Protein 4HWN (pdb70)

Structure (mmCIF, N/CA/C/O backbone):
data_4HWN
#
_entry.id   4HWN
#
_cell.length_a   31.198
_cell.length_b   35.517
_cell.length_c   73.883
_cell.angle_alpha   90.000
_cell.angle_beta   90.000
_cell.angle_gamma   90.000
#
_symmetry.space_group_name_H-M   'P 21 21 21'
#
loop_
_entity.id
_entity.type
_entity.pdbx_description
1 polymer 'Fc receptor-like A'
2 water water
#
loop_
_atom_site.group_PDB
_atom_site.id
_atom_site.type_symbol
_atom_site.label_atom_id
_atom_site.label_alt_id
_atom_site.label_comp_id
_atom_site.label_asym_id
_ato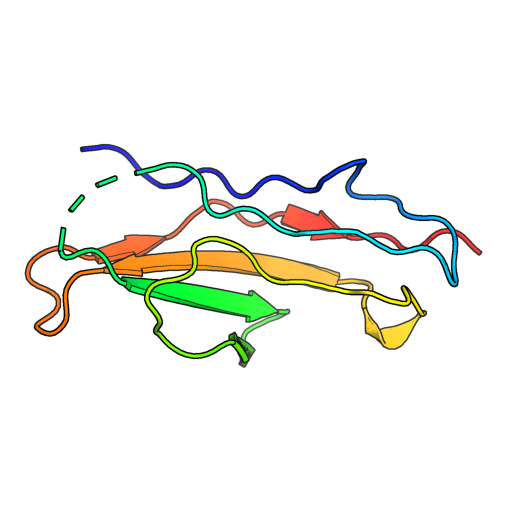m_site.label_entity_id
_atom_site.label_seq_id
_atom_site.pdbx_PDB_ins_code
_atom_site.Cartn_x
_atom_site.Cartn_y
_atom_site.Cartn_z
_atom_site.occupancy
_atom_site.B_iso_or_equiv
_atom_site.auth_seq_id
_atom_site.auth_comp_id
_atom_site.auth_asym_id
_atom_site.auth_atom_id
_atom_site.pdbx_PDB_model_num
ATOM 1 N N . PHE A 1 6 ? -9.715 2.013 -31.940 1.00 57.72 186 PHE A N 1
ATOM 2 C CA . PHE A 1 6 ? -9.658 2.169 -30.488 1.00 64.55 186 PHE A CA 1
ATOM 3 C C . PHE A 1 6 ? -8.569 1.310 -29.838 1.00 76.47 186 PHE A C 1
ATOM 4 O O . PHE A 1 6 ? -8.786 0.118 -29.584 1.00 73.21 186 PHE A O 1
ATOM 12 N N . PRO A 1 7 ? -7.411 1.926 -29.525 1.00 68.13 187 PRO A N 1
ATOM 13 C CA . PRO A 1 7 ? -6.182 1.217 -29.136 1.00 62.67 187 PRO A CA 1
ATOM 14 C C . PRO A 1 7 ? -6.136 0.762 -27.678 1.00 40.76 187 PRO A C 1
ATOM 15 O O . PRO A 1 7 ? -7.005 1.110 -26.870 1.00 34.80 187 PRO A O 1
ATOM 19 N N . ALA A 1 8 ? -5.103 -0.012 -27.357 1.00 30.86 188 ALA A N 1
ATOM 20 C CA . ALA A 1 8 ? -4.857 -0.447 -25.985 1.00 26.55 188 ALA A CA 1
ATOM 21 C C . AL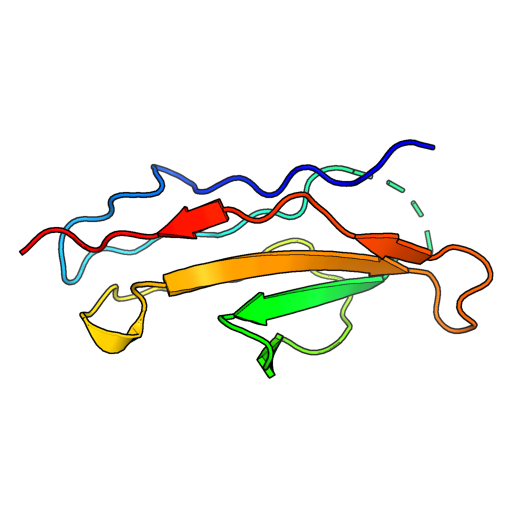A A 1 8 ? -4.502 0.731 -25.087 1.00 22.96 188 ALA A C 1
ATOM 22 O O . ALA A 1 8 ? -3.703 1.585 -25.466 1.00 19.19 188 ALA A O 1
ATOM 24 N N . PRO A 1 9 ? -5.093 0.768 -23.886 1.00 15.63 189 PRO A N 1
ATOM 25 C CA . PRO A 1 9 ? -4.767 1.774 -22.876 1.00 16.66 189 PRO A CA 1
ATOM 26 C C . PRO A 1 9 ? -3.268 1.843 -22.554 1.00 19.94 189 PRO A C 1
ATOM 27 O O . PRO A 1 9 ? -2.550 0.846 -22.663 1.00 14.73 189 PRO A O 1
ATOM 31 N N . ILE A 1 10 ? -2.800 3.034 -22.191 1.00 18.60 190 ILE A N 1
ATOM 32 C CA . ILE A 1 10 ? -1.447 3.198 -21.675 1.00 13.82 190 ILE A CA 1
ATOM 33 C C . ILE A 1 10 ? -1.576 3.497 -20.192 1.00 14.37 190 ILE A C 1
ATOM 34 O O . ILE A 1 10 ? -2.335 4.387 -19.796 1.00 15.22 190 ILE A O 1
ATOM 39 N N . LEU A 1 11 ? -0.864 2.745 -19.362 1.00 14.91 191 LEU A N 1
ATOM 40 C CA . LEU A 1 11 ? -0.875 3.034 -17.930 1.00 16.10 191 LEU A CA 1
ATOM 41 C C . LEU A 1 11 ? 0.286 3.968 -17.589 1.00 18.56 191 LEU A C 1
ATOM 42 O O . LEU A 1 11 ? 1.447 3.623 -17.807 1.00 12.28 191 LEU A O 1
ATOM 47 N N . ARG A 1 12 ? -0.020 5.151 -17.064 1.00 13.23 192 ARG A N 1
ATOM 48 C CA . ARG A 1 12 ? 1.035 6.108 -16.734 1.00 14.97 192 ARG A CA 1
ATOM 49 C C . ARG A 1 12 ? 1.100 6.395 -15.248 1.00 13.01 192 ARG A C 1
ATOM 50 O O . ARG A 1 12 ? 0.074 6.423 -14.564 1.00 13.01 192 ARG A O 1
ATOM 58 N N . ALA A 1 13 ? 2.313 6.629 -14.757 1.00 7.60 193 ALA A N 1
ATOM 59 C CA . ALA A 1 13 ? 2.520 6.963 -13.356 1.00 12.69 193 ALA A CA 1
ATOM 60 C C . ALA A 1 13 ? 2.900 8.432 -13.239 1.00 12.40 193 ALA A C 1
ATOM 61 O O . ALA A 1 13 ? 3.825 8.898 -13.909 1.00 10.15 193 ALA A O 1
ATOM 63 N N . VAL A 1 14 ? 2.182 9.155 -12.388 1.00 6.16 194 VAL A N 1
ATOM 64 C CA . VAL A 1 14 ? 2.338 10.603 -12.270 1.00 5.26 194 VAL A CA 1
ATOM 65 C C . VAL A 1 14 ? 2.521 10.983 -10.796 1.00 7.57 194 VAL A C 1
ATOM 66 O O . VAL A 1 14 ? 1.668 10.658 -9.965 1.00 11.15 194 VAL A O 1
ATOM 70 N N . PRO A 1 15 ? 3.625 11.680 -10.456 1.00 9.73 195 PRO A N 1
ATOM 71 C CA . PRO A 1 15 ? 4.627 12.222 -11.380 1.00 12.71 195 PRO A CA 1
ATOM 72 C C . PRO A 1 15 ? 5.561 11.173 -11.974 1.00 10.09 195 PRO A C 1
ATOM 73 O O . PRO A 1 15 ? 6.101 11.435 -13.047 1.00 9.60 195 PRO A O 1
ATOM 77 N N . SER A 1 16 ? 5.755 10.028 -11.323 1.00 5.06 196 SER A N 1
ATOM 78 C CA . SER A 1 16 ? 6.631 9.009 -11.906 1.00 5.82 196 SER A CA 1
ATOM 79 C C . SER A 1 16 ? 6.396 7.658 -11.293 1.00 8.93 196 SER A C 1
ATOM 80 O O . SER A 1 16 ? 5.704 7.548 -10.277 1.00 10.07 196 SER A O 1
ATOM 83 N N . ALA A 1 17 ? 6.985 6.633 -11.909 1.00 8.93 197 ALA A N 1
ATOM 84 C CA . ALA A 1 17 ? 6.867 5.256 -11.429 1.00 8.70 197 ALA A CA 1
ATOM 85 C C . ALA A 1 17 ? 7.794 5.027 -10.237 1.00 9.09 197 ALA A C 1
ATOM 86 O O . ALA A 1 17 ? 7.865 3.919 -9.714 1.00 6.10 197 ALA A O 1
ATOM 88 N N . GLU A 1 18 ? 8.506 6.074 -9.824 1.00 5.90 198 GLU A N 1
ATOM 89 C CA . GLU A 1 18 ? 9.443 5.977 -8.707 1.00 10.16 198 GLU A CA 1
ATOM 90 C C . GLU A 1 18 ? 9.169 7.067 -7.673 1.00 10.42 198 GLU A C 1
ATOM 91 O O . GLU A 1 18 ? 9.978 7.965 -7.485 1.00 11.49 198 GLU A O 1
ATOM 97 N N . PRO A 1 19 ? 8.016 6.989 -6.998 1.00 8.94 199 PRO A N 1
ATOM 98 C CA . PRO A 1 19 ? 7.712 8.008 -5.992 1.00 9.36 199 PRO A CA 1
ATOM 99 C C . PRO A 1 19 ? 8.632 7.816 -4.799 1.00 12.06 199 PRO A C 1
ATOM 100 O O . PRO A 1 19 ? 8.972 6.673 -4.505 1.00 9.02 199 PRO A O 1
ATOM 104 N N . GLN A 1 20 ? 9.046 8.891 -4.139 1.00 10.91 200 GLN A N 1
ATOM 105 C CA . GLN A 1 20 ? 9.756 8.743 -2.866 1.00 14.50 200 GLN A CA 1
ATOM 106 C C . GLN A 1 20 ? 8.778 8.182 -1.842 1.00 12.43 200 GLN A C 1
ATOM 107 O O . GLN A 1 20 ? 7.579 8.468 -1.907 1.00 13.83 200 GLN A O 1
ATOM 113 N N . ALA A 1 21 ? 9.268 7.388 -0.894 1.00 13.72 201 ALA A N 1
ATOM 114 C CA . ALA A 1 21 ? 8.372 6.820 0.124 1.00 15.35 201 ALA A CA 1
ATOM 115 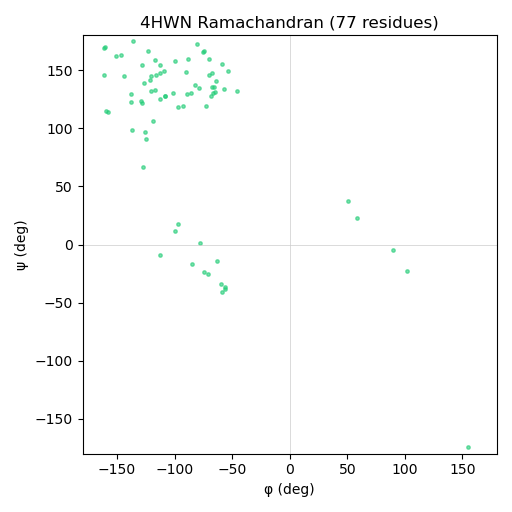C C . ALA A 1 21 ? 7.640 7.932 0.875 1.00 21.32 201 ALA A C 1
ATOM 116 O O . ALA A 1 21 ? 8.257 8.929 1.246 1.00 18.01 201 ALA A O 1
ATOM 118 N N . GLY A 1 22 ? 6.326 7.769 1.058 1.00 22.44 202 GLY A N 1
ATOM 119 C CA . GLY A 1 22 ? 5.509 8.731 1.785 1.00 15.10 202 GLY A CA 1
ATOM 120 C C . GLY A 1 22 ? 4.908 9.823 0.919 1.00 16.95 202 GLY A C 1
ATOM 121 O O . GLY A 1 22 ? 4.143 10.660 1.407 1.00 17.09 202 GLY A O 1
ATOM 122 N N . SER A 1 23 ? 5.265 9.838 -0.364 1.00 15.11 203 SER A N 1
ATOM 123 C CA . SER A 1 23 ? 4.796 10.892 -1.254 1.00 12.58 203 SER A CA 1
ATOM 124 C C . SER A 1 23 ? 3.616 10.366 -2.070 1.00 13.16 203 SER A C 1
ATOM 125 O O . SER A 1 23 ? 3.448 9.156 -2.184 1.00 11.18 203 SER A O 1
ATOM 128 N N . PRO A 1 24 ? 2.765 11.275 -2.601 1.00 15.89 204 PRO A N 1
ATOM 129 C CA . PRO A 1 24 ? 1.575 10.803 -3.315 1.00 15.72 204 PRO A CA 1
ATOM 130 C C . PRO A 1 24 ? 1.862 10.609 -4.794 1.00 21.20 204 PRO A C 1
ATOM 131 O O . PRO A 1 24 ? 2.705 11.322 -5.345 1.00 19.64 204 PRO A O 1
ATOM 135 N N . MET A 1 25 ? 1.197 9.642 -5.417 1.00 10.44 205 MET A N 1
ATOM 136 C CA . MET A 1 25 ? 1.279 9.485 -6.867 1.00 12.20 205 MET A CA 1
ATOM 137 C C . MET A 1 25 ? -0.040 8.972 -7.397 1.00 13.36 205 MET A C 1
ATOM 138 O O . MET A 1 25 ? -0.864 8.451 -6.632 1.00 12.28 205 MET A O 1
ATOM 143 N N . THR A 1 26 ? -0.248 9.111 -8.701 1.00 7.00 206 THR A N 1
ATOM 144 C CA . THR A 1 26 ? -1.453 8.564 -9.313 1.00 8.96 206 THR A CA 1
ATOM 145 C C . THR A 1 26 ? -1.118 7.722 -10.531 1.00 11.00 206 THR A C 1
ATOM 146 O O . THR A 1 26 ? -0.245 8.085 -11.325 1.00 14.00 206 THR A O 1
ATOM 150 N N A LEU A 1 27 ? -1.813 6.593 -10.661 0.61 9.69 207 LEU A N 1
ATOM 151 N N B LEU A 1 27 ? -1.811 6.598 -10.680 0.39 9.77 207 LEU A N 1
ATOM 152 C CA A LEU A 1 27 ? -1.786 5.785 -11.871 0.61 10.35 207 LEU A CA 1
ATOM 153 C CA B LEU A 1 27 ? -1.736 5.822 -11.908 0.39 10.30 207 LEU A CA 1
ATOM 154 C C A LEU A 1 27 ? -2.928 6.251 -12.770 0.61 12.97 207 LEU A C 1
ATOM 155 C C B LEU A 1 27 ? -2.921 6.199 -12.782 0.39 12.93 207 LEU A C 1
ATOM 156 O O A LEU A 1 27 ? -4.054 6.451 -12.301 0.61 12.08 207 LEU A O 1
ATOM 157 O O B LEU A 1 27 ? -4.060 6.276 -12.313 0.39 12.19 207 LEU A O 1
ATOM 166 N N . SER A 1 28 ? -2.642 6.446 -14.055 1.00 12.75 208 SER A N 1
ATOM 167 C CA . SER A 1 28 ? -3.656 6.911 -14.996 1.00 12.01 208 SER A CA 1
ATOM 168 C C . SER A 1 28 ? -3.853 5.896 -16.131 1.00 16.23 208 SER A C 1
ATOM 169 O O . SER A 1 28 ? -2.891 5.546 -16.838 1.00 12.72 208 SER A O 1
ATOM 172 N N . CYS A 1 29 ? -5.086 5.420 -16.307 1.00 10.44 209 CYS A N 1
ATOM 173 C CA . CYS A 1 29 ? -5.386 4.534 -17.426 1.00 10.29 209 CYS A CA 1
ATOM 174 C C . CYS A 1 29 ? -5.791 5.397 -18.606 1.00 16.32 209 CYS A C 1
ATOM 175 O O . CYS A 1 29 ? -6.925 5.865 -18.688 1.00 15.12 209 CYS A O 1
ATOM 178 N N A GLN A 1 30 ? -4.845 5.597 -19.517 0.60 19.85 210 GLN A N 1
ATOM 179 N N B GLN A 1 30 ? -4.841 5.586 -19.517 0.40 19.84 210 GLN A N 1
ATOM 180 C CA A GLN A 1 30 ? -4.978 6.528 -20.632 0.60 22.97 210 GLN A CA 1
ATOM 181 C CA B GLN A 1 30 ? -4.967 6.496 -20.653 0.40 22.96 210 GLN A CA 1
ATOM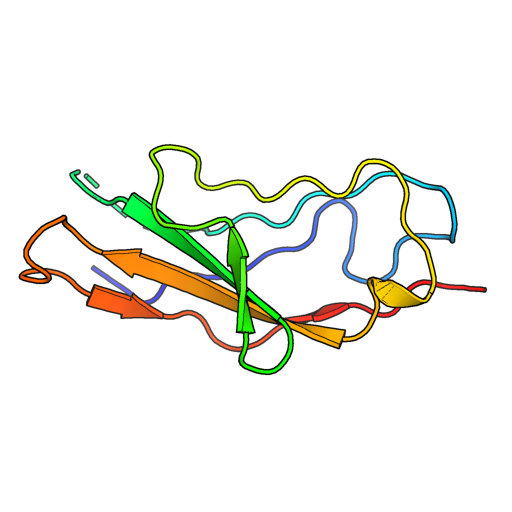 182 C C A GLN A 1 30 ? -5.510 5.797 -21.867 0.60 19.26 210 GLN A C 1
ATOM 183 C C B GLN A 1 30 ? -5.503 5.788 -21.895 0.40 19.30 210 GLN A C 1
ATOM 184 O O A GLN A 1 30 ? -4.896 4.842 -22.326 0.60 20.84 210 GLN A O 1
ATOM 185 O O B GLN A 1 30 ? -4.888 4.850 -22.393 0.40 20.88 210 GLN A O 1
ATOM 196 N N . THR A 1 31 ? -6.642 6.238 -22.406 1.00 18.79 211 THR A N 1
ATOM 197 C CA . THR A 1 31 ? -7.234 5.571 -23.570 1.00 25.16 211 THR A CA 1
ATOM 198 C C . THR A 1 31 ? -7.968 6.500 -24.538 1.00 38.05 211 THR A C 1
ATOM 199 O O . THR A 1 31 ? -8.286 7.635 -24.206 1.00 35.49 211 THR A O 1
ATOM 203 N N . ARG A 1 41 ? -19.679 3.438 -23.214 1.00 26.50 221 ARG A N 1
ATOM 204 C CA . ARG A 1 41 ? -19.020 4.038 -22.048 1.00 32.24 221 ARG A CA 1
ATOM 205 C C . ARG A 1 41 ? -18.034 3.080 -21.377 1.00 25.79 221 ARG A C 1
ATOM 206 O O . ARG A 1 41 ? -18.422 2.014 -20.898 1.00 24.53 221 ARG A O 1
ATOM 214 N N . LEU A 1 42 ? -16.763 3.477 -21.335 1.00 26.82 222 LEU A N 1
ATOM 215 C CA . LEU A 1 42 ? -15.701 2.657 -20.755 1.00 18.07 222 LEU A CA 1
ATOM 216 C C . LEU A 1 42 ? -15.637 2.785 -19.238 1.00 19.90 222 LEU A C 1
ATOM 217 O O . LEU A 1 42 ? -15.760 3.885 -18.698 1.00 19.32 222 LEU A O 1
ATOM 222 N N . LEU A 1 43 ? -15.454 1.650 -18.565 1.00 11.85 223 LEU A N 1
ATOM 223 C CA . LEU A 1 43 ? -15.144 1.602 -17.137 1.00 11.05 223 LEU A CA 1
ATOM 224 C C . LEU A 1 43 ? -13.718 1.063 -16.918 1.00 14.29 223 LEU A C 1
ATOM 225 O O . LEU A 1 43 ? -13.232 0.215 -17.679 1.00 11.80 223 LEU A O 1
ATOM 230 N N . PHE A 1 44 ? -13.063 1.551 -15.866 1.00 9.34 224 PHE A N 1
ATOM 231 C CA . PHE A 1 44 ? -11.644 1.305 -15.650 1.00 6.41 224 PHE A CA 1
ATOM 232 C C . PHE A 1 44 ? -11.395 0.525 -14.377 1.00 11.42 224 PHE A C 1
ATOM 233 O O . PHE A 1 44 ? -11.955 0.827 -13.315 1.00 11.15 224 PHE A O 1
ATOM 241 N N . SER A 1 45 ? -10.557 -0.496 -14.495 1.00 6.84 225 SER A N 1
ATOM 242 C CA . SER A 1 45 ? -10.122 -1.256 -13.336 1.00 9.61 225 SER A CA 1
ATOM 243 C C . SER A 1 45 ? -8.606 -1.331 -13.339 1.00 15.09 225 SER A C 1
ATOM 244 O O . SER A 1 45 ? -7.962 -1.214 -14.397 1.00 10.78 225 SER A O 1
ATOM 247 N N . PHE A 1 46 ? -8.034 -1.504 -12.153 1.00 7.97 226 PHE A N 1
ATOM 248 C CA . PHE A 1 46 ? -6.584 -1.496 -11.985 1.00 9.42 226 PHE A CA 1
ATOM 249 C C . PHE A 1 46 ? -6.141 -2.776 -11.258 1.00 14.18 226 PHE A C 1
ATOM 250 O O . PHE A 1 46 ? -6.794 -3.217 -10.301 1.00 9.34 226 PHE A O 1
ATOM 258 N N . TYR A 1 47 ? -5.030 -3.357 -11.711 1.00 10.69 227 TYR A N 1
ATOM 259 C CA . TYR A 1 47 ? -4.509 -4.605 -11.156 1.00 10.84 227 TYR A CA 1
ATOM 260 C C . TYR A 1 47 ? -3.112 -4.400 -10.619 1.00 10.06 227 TYR A C 1
ATOM 261 O O . TYR A 1 47 ? -2.344 -3.615 -11.173 1.00 8.44 227 TYR A O 1
ATOM 270 N N . LYS A 1 48 ? -2.781 -5.095 -9.539 1.00 7.27 228 LYS A N 1
ATOM 271 C CA . LYS A 1 48 ? -1.396 -5.157 -9.100 1.00 12.13 228 LYS A CA 1
ATOM 272 C C . LYS A 1 48 ? -0.986 -6.609 -8.910 1.00 15.98 228 LYS A C 1
ATOM 273 O O . LYS A 1 48 ? -1.604 -7.325 -8.128 1.00 13.08 2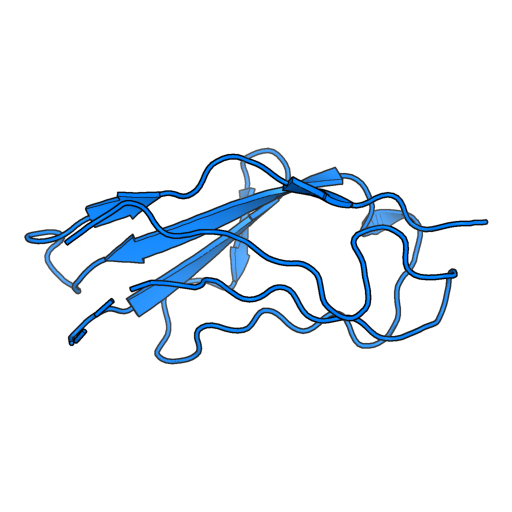28 LYS A O 1
ATOM 279 N N . ASP A 1 49 ? 0.051 -7.030 -9.630 1.00 14.96 229 ASP A N 1
ATOM 280 C CA . ASP A 1 49 ? 0.614 -8.374 -9.477 1.00 20.15 229 ASP A CA 1
ATOM 281 C C . ASP A 1 49 ? -0.456 -9.445 -9.540 1.00 19.66 229 ASP A C 1
ATOM 282 O O . ASP A 1 49 ? -0.405 -10.425 -8.802 1.00 24.05 229 ASP A O 1
ATOM 287 N N . GLY A 1 50 ? -1.447 -9.239 -10.396 1.00 17.49 230 GLY A N 1
ATOM 288 C CA . GLY A 1 50 ? -2.460 -10.251 -10.605 1.00 17.15 230 GLY A CA 1
ATOM 289 C C . GLY A 1 50 ? -3.778 -10.009 -9.900 1.00 24.71 230 GLY A C 1
ATOM 290 O O . GLY A 1 50 ? -4.798 -10.547 -10.320 1.00 22.99 230 GLY A O 1
ATOM 291 N N . ARG A 1 51 ? -3.780 -9.213 -8.834 1.00 15.66 231 ARG A N 1
ATOM 292 C CA . ARG A 1 51 ? -5.042 -8.963 -8.131 1.00 18.98 231 ARG A CA 1
ATOM 293 C C . ARG A 1 51 ? -5.582 -7.540 -8.314 1.00 16.51 231 ARG A C 1
ATOM 294 O O . ARG A 1 51 ? -4.818 -6.584 -8.491 1.00 16.60 231 ARG A O 1
ATOM 302 N N . ILE A 1 52 ? -6.907 -7.421 -8.286 1.00 15.63 232 ILE A N 1
ATOM 303 C CA . ILE A 1 52 ? -7.576 -6.135 -8.428 1.00 18.39 232 ILE A CA 1
ATOM 304 C C . ILE A 1 52 ? -7.260 -5.214 -7.254 1.00 21.96 232 ILE A C 1
ATOM 305 O O . ILE A 1 52 ? -7.354 -5.633 -6.102 1.00 19.99 232 ILE A O 1
ATOM 310 N N . VAL A 1 53 ? -6.873 -3.970 -7.547 1.00 13.10 233 VAL A N 1
ATOM 311 C CA . VAL A 1 53 ? -6.676 -2.954 -6.503 1.00 13.46 233 VAL A CA 1
ATOM 312 C C . VAL A 1 53 ? -7.704 -1.821 -6.598 1.00 16.54 233 VAL A C 1
ATOM 313 O O . VAL A 1 53 ? -7.802 -0.967 -5.713 1.00 21.68 233 VAL A O 1
ATOM 317 N N . GLN A 1 54 ? -8.473 -1.823 -7.679 1.00 16.35 234 GLN A N 1
ATOM 318 C CA . GLN A 1 54 ? -9.586 -0.894 -7.829 1.00 12.03 234 GLN A CA 1
ATOM 319 C C . GLN A 1 54 ? -10.534 -1.468 -8.882 1.00 17.03 234 GLN A C 1
ATOM 320 O O . GLN A 1 54 ? -10.166 -1.614 -10.058 1.00 11.51 234 GLN A O 1
ATOM 326 N N . SER A 1 55 ? -11.745 -1.817 -8.454 1.00 12.55 235 SER A N 1
ATOM 327 C CA . SER A 1 55 ? -12.706 -2.483 -9.333 1.00 15.85 235 SER A CA 1
ATOM 328 C C . SER A 1 55 ? -13.294 -1.496 -10.333 1.00 12.72 235 SER A C 1
ATOM 329 O O . SER A 1 55 ? -13.104 -0.281 -10.184 1.00 14.50 235 SER A O 1
ATOM 332 N N . ARG A 1 56 ? -13.969 -2.016 -11.359 1.00 9.01 236 ARG A N 1
ATOM 333 C CA . ARG A 1 56 ? -14.494 -1.192 -12.455 1.00 11.16 236 ARG A CA 1
ATOM 334 C C . ARG A 1 56 ? -15.198 0.055 -11.964 1.00 16.72 236 ARG A C 1
ATOM 335 O O . ARG A 1 56 ? -16.040 -0.016 -11.061 1.00 15.89 236 ARG A O 1
ATOM 343 N N . GLY A 1 57 ? -14.849 1.194 -12.562 1.00 14.97 237 GLY A N 1
ATOM 344 C CA . GLY A 1 57 ? -15.474 2.454 -12.209 1.00 13.67 237 GLY A CA 1
ATOM 345 C C . GLY A 1 57 ? -15.294 3.513 -13.281 1.00 18.18 237 GLY A C 1
ATOM 346 O O . GLY A 1 57 ? -14.518 3.316 -14.229 1.00 7.91 237 GLY A O 1
ATOM 347 N N . LEU A 1 58 ? -16.015 4.626 -13.131 1.00 9.36 238 LEU A N 1
ATOM 348 C CA . LEU A 1 58 ? -15.893 5.767 -14.035 1.00 14.36 238 LEU A CA 1
ATOM 349 C C . LEU A 1 58 ? -14.480 6.328 -14.073 1.00 9.07 238 LEU A C 1
ATOM 350 O O . LEU A 1 58 ? -13.982 6.683 -15.141 1.00 12.37 238 LEU A O 1
ATOM 355 N N . SER A 1 59 ? -13.833 6.409 -12.912 1.00 8.84 239 SER A N 1
ATOM 356 C CA . SER A 1 59 ? -12.531 7.084 -12.826 1.00 11.86 239 SER A CA 1
ATOM 357 C C . SER A 1 59 ? -11.440 6.336 -13.563 1.00 7.65 239 SER A C 1
ATOM 358 O O . SER A 1 59 ? -11.330 5.118 -13.445 1.00 7.08 239 SER A O 1
ATOM 361 N N . SER A 1 60 ? -10.628 7.063 -14.326 1.00 8.56 240 SER A N 1
ATOM 362 C CA . SER A 1 60 ? -9.500 6.438 -14.997 1.00 10.68 240 SER A CA 1
ATOM 363 C C . SER A 1 60 ? -8.218 6.641 -14.174 1.00 12.80 240 SER A C 1
ATOM 364 O O . SER A 1 60 ? -7.110 6.503 -14.695 1.00 9.39 240 SER A O 1
ATOM 367 N N . GLU A 1 61 ? -8.369 6.978 -12.893 1.00 11.61 241 GLU A N 1
ATOM 368 C CA . GLU A 1 61 ? -7.215 7.233 -12.026 1.00 13.43 241 GLU A CA 1
ATOM 369 C C . GLU A 1 61 ? -7.244 6.289 -10.831 1.00 12.74 241 GLU A C 1
ATOM 370 O O . GLU A 1 61 ? -8.315 6.004 -10.285 1.00 9.55 241 GLU A O 1
ATOM 376 N N . PHE A 1 62 ? -6.066 5.808 -10.431 1.00 12.53 242 PHE A N 1
ATOM 377 C CA . PHE A 1 62 ? -5.907 5.037 -9.202 1.00 10.06 242 PHE A CA 1
ATOM 378 C C . PHE A 1 62 ? -4.947 5.787 -8.282 1.00 10.03 242 PHE A C 1
ATOM 379 O O . PHE A 1 62 ? -3.736 5.803 -8.533 1.00 14.20 242 PHE A O 1
ATOM 387 N N . GLN A 1 63 ? -5.483 6.407 -7.231 1.00 8.94 243 GLN A N 1
ATOM 388 C CA . GLN A 1 63 ? -4.688 7.235 -6.315 1.00 10.23 243 GLN A CA 1
ATOM 389 C C . GLN A 1 63 ? -3.877 6.428 -5.287 1.00 11.78 243 GLN A C 1
ATOM 390 O O . GLN A 1 63 ? -4.390 5.503 -4.665 1.00 11.13 243 GLN A O 1
ATOM 396 N N . ILE A 1 64 ? -2.615 6.794 -5.097 1.00 11.19 244 ILE A N 1
ATOM 397 C CA . ILE A 1 64 ? -1.829 6.280 -3.977 1.00 9.99 244 ILE A CA 1
ATOM 398 C C . ILE A 1 64 ? -1.304 7.484 -3.203 1.00 16.22 244 ILE A C 1
ATOM 399 O O . ILE A 1 64 ? -0.232 8.017 -3.517 1.00 15.12 244 ILE A O 1
ATOM 404 N N . PRO A 1 65 ? -2.080 7.941 -2.205 1.00 13.12 245 PRO A N 1
ATOM 405 C CA . PRO A 1 65 ? -1.803 9.234 -1.574 1.00 13.74 245 PRO A CA 1
ATOM 406 C C . PRO A 1 65 ? -0.548 9.180 -0.715 1.00 12.49 245 PRO A C 1
ATOM 407 O O . PRO A 1 65 ? 0.076 10.216 -0.513 1.00 12.37 245 PRO A O 1
ATOM 411 N N . THR A 1 66 ? -0.189 8.002 -0.222 1.00 8.57 246 THR A N 1
ATOM 412 C CA . THR A 1 66 ? 1.039 7.856 0.563 1.00 14.58 246 THR A CA 1
ATOM 413 C C . THR A 1 66 ? 1.775 6.594 0.133 1.00 17.49 246 THR A C 1
ATOM 414 O O . THR A 1 66 ? 1.428 5.496 0.559 1.00 19.30 246 THR A O 1
ATOM 418 N N . ALA A 1 67 ? 2.785 6.756 -0.720 1.00 16.05 247 ALA A N 1
ATOM 419 C CA . ALA A 1 67 ? 3.564 5.618 -1.222 1.00 16.78 247 ALA A CA 1
ATOM 420 C C . ALA A 1 67 ? 4.412 4.961 -0.137 1.00 14.67 247 ALA A C 1
ATOM 421 O O . ALA A 1 67 ? 5.184 5.626 0.563 1.00 23.54 247 ALA A O 1
ATOM 423 N N . SER A 1 68 ? 4.265 3.651 -0.012 1.00 15.22 248 SER A N 1
ATOM 424 C CA . SER A 1 68 ? 5.019 2.861 0.952 1.00 20.54 248 SER A CA 1
ATOM 425 C C . SER A 1 68 ? 5.495 1.596 0.267 1.00 21.56 248 SER A C 1
ATOM 426 O O . SER A 1 68 ? 5.143 1.342 -0.896 1.00 15.44 248 SER A O 1
ATOM 429 N N . GLU A 1 69 ? 6.283 0.795 0.979 1.00 20.80 249 GLU A N 1
ATOM 430 C CA . GLU A 1 69 ? 6.902 -0.387 0.377 1.00 28.51 249 GLU A CA 1
ATOM 431 C C . GLU A 1 69 ? 5.894 -1.342 -0.251 1.00 25.06 249 GLU A C 1
ATOM 432 O O . GLU A 1 69 ? 6.150 -1.887 -1.317 1.00 23.64 249 GLU A O 1
ATOM 438 N N . ASP A 1 70 ? 4.739 -1.519 0.383 1.00 22.30 250 ASP A N 1
ATOM 439 C CA . ASP A 1 70 ? 3.718 -2.430 -0.150 1.00 31.22 250 A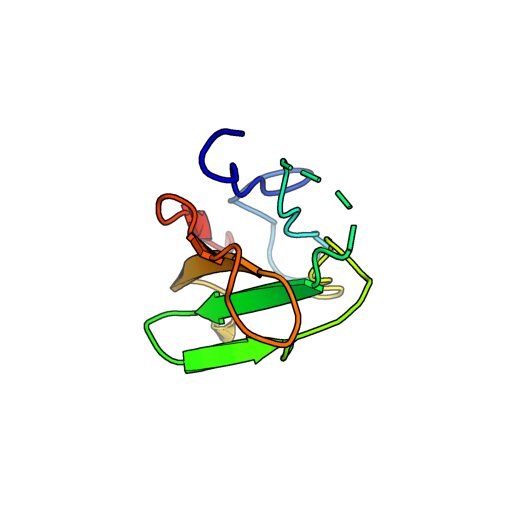SP A CA 1
ATOM 440 C C . ASP A 1 70 ? 3.150 -2.006 -1.515 1.00 29.74 250 ASP A C 1
ATOM 441 O O . ASP A 1 70 ? 2.488 -2.798 -2.184 1.00 27.22 250 ASP A O 1
ATOM 446 N N . HIS A 1 71 ? 3.403 -0.763 -1.921 1.00 23.36 251 HIS A N 1
ATOM 447 C CA . HIS A 1 71 ? 2.891 -0.264 -3.195 1.00 20.12 251 HIS A CA 1
ATOM 448 C C . HIS A 1 71 ? 3.791 -0.609 -4.384 1.00 20.33 251 HIS A C 1
ATOM 449 O O . HIS A 1 71 ? 3.351 -0.525 -5.538 1.00 18.92 251 HIS A O 1
ATOM 456 N N . SER A 1 72 ? 5.043 -0.986 -4.117 1.00 17.41 252 SER A N 1
ATOM 457 C CA . SER A 1 72 ? 5.940 -1.405 -5.196 1.00 13.47 252 SER A CA 1
ATOM 458 C C . SER A 1 72 ? 5.402 -2.677 -5.850 1.00 17.22 252 SER A C 1
ATOM 459 O O . SER A 1 72 ? 4.878 -3.555 -5.167 1.00 20.35 252 SER A O 1
ATOM 462 N N . GLY A 1 73 ? 5.515 -2.779 -7.168 1.00 16.22 253 GLY A N 1
ATOM 463 C CA . GLY A 1 73 ? 5.039 -3.966 -7.853 1.00 15.67 253 GLY A CA 1
ATOM 464 C C . GLY A 1 73 ? 4.679 -3.712 -9.296 1.00 20.90 253 GLY A C 1
ATOM 465 O O . GLY A 1 73 ? 4.907 -2.610 -9.815 1.00 13.20 253 GLY A O 1
ATOM 466 N N . SER A 1 74 ? 4.124 -4.742 -9.940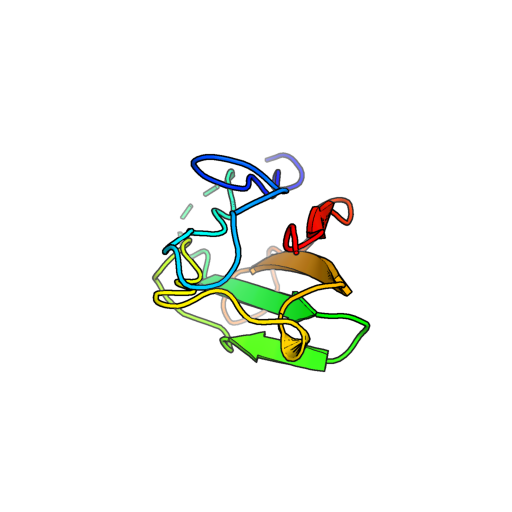 1.00 14.13 254 SER A N 1
ATOM 467 C CA . SER A 1 74 ? 3.693 -4.670 -11.335 1.00 12.39 254 SER A CA 1
ATOM 468 C C . SER A 1 74 ? 2.186 -4.384 -11.422 1.00 14.69 254 SER A C 1
ATOM 469 O O . SER A 1 74 ? 1.360 -5.161 -10.924 1.00 12.80 254 SER A O 1
ATOM 472 N N . TYR A 1 75 ? 1.836 -3.253 -12.038 1.00 10.39 255 TYR A N 1
ATOM 473 C CA . TYR A 1 75 ? 0.442 -2.847 -12.191 1.00 9.07 255 TYR A CA 1
ATOM 474 C C . TYR A 1 75 ? 0.018 -2.881 -13.644 1.00 9.29 255 TYR A C 1
ATOM 475 O O . TYR A 1 75 ? 0.844 -2.737 -14.555 1.00 8.36 255 TYR A O 1
ATOM 484 N N . TRP A 1 76 ? -1.280 -3.054 -13.858 1.00 7.12 256 TRP A N 1
ATOM 485 C CA . TRP A 1 76 ? -1.862 -2.801 -15.175 1.00 8.62 256 TRP A CA 1
ATOM 486 C C . TRP A 1 76 ? -3.318 -2.364 -15.038 1.00 10.66 256 TRP A C 1
ATOM 487 O O . TRP A 1 76 ? -3.929 -2.550 -13.983 1.00 14.24 256 TRP A O 1
ATOM 498 N N . CYS A 1 77 ? -3.869 -1.759 -16.085 1.00 10.92 257 CYS A N 1
ATOM 499 C CA . CYS A 1 77 ? -5.243 -1.257 -16.015 1.00 7.65 257 CYS A CA 1
ATOM 500 C C . CYS A 1 77 ? -6.078 -1.869 -17.118 1.00 9.07 257 CYS A C 1
ATOM 501 O O . CYS A 1 77 ? -5.541 -2.470 -18.053 1.00 7.64 257 CYS A O 1
ATOM 504 N N . GLU A 1 78 ? -7.393 -1.722 -16.999 1.00 13.02 258 GLU A N 1
ATOM 505 C CA . GLU A 1 78 ? -8.315 -2.352 -17.920 1.00 12.86 258 GLU A CA 1
ATOM 506 C C . GLU A 1 78 ? -9.406 -1.359 -18.253 1.00 13.96 258 GLU A C 1
ATOM 507 O O . GLU A 1 78 ? -9.989 -0.760 -17.347 1.00 14.98 258 GLU A O 1
ATOM 513 N N . ALA A 1 79 ? -9.658 -1.172 -19.549 1.00 8.42 259 ALA A N 1
ATOM 514 C CA . ALA A 1 79 ? -10.758 -0.339 -20.022 1.00 8.53 259 ALA A CA 1
ATOM 515 C C . ALA A 1 79 ? -11.778 -1.250 -20.689 1.00 15.81 259 ALA A C 1
ATOM 516 O O . ALA A 1 79 ? -11.440 -1.995 -21.618 1.00 12.76 259 ALA A O 1
ATOM 518 N N . ALA A 1 80 ? -13.027 -1.190 -20.236 1.00 12.42 260 ALA A N 1
ATOM 519 C CA . ALA A 1 80 ? -14.043 -2.081 -20.776 1.00 15.15 260 ALA A CA 1
ATOM 520 C C . ALA A 1 80 ? -15.444 -1.574 -20.497 1.00 16.78 260 ALA A C 1
ATOM 521 O O . ALA A 1 80 ? -15.698 -0.977 -19.456 1.00 18.68 260 ALA A O 1
ATOM 523 N N . THR A 1 81 ? -16.359 -1.823 -21.427 1.00 18.42 261 THR A N 1
ATOM 524 C CA . THR A 1 81 ? -17.770 -1.515 -21.196 1.00 19.73 261 THR A CA 1
ATOM 525 C C . THR A 1 81 ? -18.369 -2.563 -20.264 1.00 24.63 261 THR A C 1
ATOM 526 O O . THR A 1 81 ? -17.763 -3.614 -20.042 1.00 21.40 261 THR A O 1
ATOM 530 N N . GLU A 1 82 ? -19.551 -2.285 -19.719 1.00 26.29 262 GLU A N 1
ATOM 531 C CA . GLU A 1 82 ? -20.153 -3.179 -18.725 1.00 36.46 262 GLU A CA 1
ATOM 532 C C . GLU A 1 82 ? -20.338 -4.620 -19.206 1.00 29.36 262 GLU A C 1
ATOM 533 O O . GLU A 1 82 ? -20.186 -5.568 -18.431 1.00 27.57 262 GLU A O 1
ATOM 539 N N . ASP A 1 83 ? -20.677 -4.782 -20.477 1.00 26.52 263 ASP A N 1
ATOM 540 C CA . ASP A 1 83 ? -20.968 -6.110 -21.004 1.00 25.78 263 ASP A CA 1
ATOM 541 C C . ASP A 1 83 ? -19.778 -6.686 -21.768 1.00 21.45 263 ASP A C 1
ATOM 542 O O . ASP A 1 83 ? -19.917 -7.684 -22.480 1.00 16.28 263 ASP A O 1
ATOM 547 N N . ASN A 1 84 ? -18.619 -6.038 -21.630 1.00 19.92 264 ASN A N 1
ATOM 548 C CA . ASN A 1 84 ? -17.383 -6.478 -22.294 1.00 20.61 264 ASN A CA 1
ATOM 549 C C . ASN A 1 84 ? -17.441 -6.558 -23.818 1.00 18.80 264 ASN A C 1
ATOM 550 O O . ASN A 1 84 ? -16.649 -7.281 -24.429 1.00 22.35 264 ASN A O 1
ATOM 555 N N . GLN A 1 85 ? -18.367 -5.823 -24.427 1.00 18.41 265 GLN A N 1
ATOM 556 C CA . GLN A 1 85 ? -18.352 -5.647 -25.883 1.00 27.57 265 GLN A CA 1
ATOM 557 C C . GLN A 1 85 ? -17.031 -4.995 -26.299 1.00 38.96 265 GLN A C 1
ATOM 558 O O . GLN A 1 85 ? -16.494 -5.248 -27.389 1.00 23.85 265 GLN A O 1
ATOM 564 N N . VAL A 1 86 ? -16.532 -4.125 -25.425 1.00 19.10 266 VAL A N 1
ATOM 565 C CA . VAL A 1 86 ? -15.209 -3.542 -25.576 1.00 19.73 266 VAL A CA 1
ATOM 566 C C . VAL A 1 86 ? -14.403 -3.929 -24.344 1.00 16.94 266 VAL A C 1
ATOM 567 O O . VAL A 1 86 ? -14.885 -3.800 -23.215 1.00 16.00 266 VAL A O 1
ATOM 571 N N . TRP A 1 87 ? -13.189 -4.420 -24.553 1.00 15.43 267 TRP A N 1
ATOM 572 C CA . TRP A 1 87 ? -12.377 -4.903 -23.449 1.00 14.82 267 TRP A CA 1
ATOM 573 C C . TRP A 1 87 ? -10.915 -4.877 -23.858 1.00 17.04 267 TRP A C 1
ATOM 574 O O . TRP A 1 87 ? -10.499 -5.627 -24.743 1.00 15.68 267 TRP A O 1
ATOM 585 N N . LYS A 1 88 ? -10.126 -4.024 -23.213 1.00 12.34 268 LYS A N 1
ATOM 586 C CA . LYS A 1 88 ? -8.703 -3.940 -23.516 1.00 9.38 268 LYS A CA 1
ATOM 587 C C . LYS A 1 88 ? -7.904 -3.677 -22.243 1.00 14.22 268 LYS A C 1
ATOM 588 O O . LYS A 1 88 ? -8.375 -2.979 -21.340 1.00 12.83 268 LYS A O 1
ATOM 594 N N . GLN A 1 89 ? -6.706 -4.253 -22.173 1.00 7.15 269 GLN A N 1
ATOM 595 C CA . GLN A 1 89 ? -5.795 -4.020 -21.055 1.00 11.25 269 GLN A CA 1
ATOM 596 C C . GLN A 1 89 ? -4.515 -3.352 -21.521 1.00 11.23 269 GLN A C 1
ATOM 597 O O . GLN A 1 89 ? -4.171 -3.425 -22.711 1.00 11.65 269 GLN A O 1
ATOM 603 N N . SER A 1 90 ? -3.820 -2.710 -20.575 1.00 9.17 270 SER A N 1
ATOM 604 C CA . SER A 1 90 ? -2.552 -2.008 -20.827 1.00 6.50 270 SER A CA 1
ATOM 605 C C . SER A 1 90 ? -1.355 -2.944 -20.679 1.00 11.10 270 SER A C 1
ATOM 606 O O . SER A 1 90 ? -1.457 -3.996 -20.026 1.00 6.89 270 SER A O 1
ATOM 609 N N . PRO A 1 91 ? -0.204 -2.556 -21.272 1.00 7.74 271 PRO A N 1
ATOM 610 C CA . PRO A 1 91 ? 1.060 -3.190 -20.871 1.00 8.50 271 PRO A CA 1
ATOM 611 C C . PRO A 1 91 ? 1.279 -2.960 -19.379 1.00 11.44 271 PRO A C 1
ATOM 612 O O . PRO A 1 91 ? 0.720 -1.998 -18.827 1.00 12.21 271 PRO A O 1
ATOM 616 N N . GLN A 1 92 ? 2.053 -3.819 -18.725 1.00 8.84 272 GLN A N 1
ATOM 617 C CA . GLN A 1 92 ? 2.297 -3.640 -17.294 1.00 10.39 272 GLN A CA 1
ATOM 618 C C . GLN A 1 92 ? 3.177 -2.413 -17.059 1.00 17.92 272 GLN A C 1
ATOM 619 O O . GLN A 1 92 ? 3.865 -1.941 -17.979 1.00 12.88 272 GLN A O 1
ATOM 625 N N . LEU A 1 93 ? 3.142 -1.889 -15.834 1.00 18.59 273 LEU A N 1
ATOM 626 C CA . LEU A 1 93 ? 4.014 -0.788 -15.441 1.00 9.86 273 LEU A CA 1
ATOM 627 C C . LEU A 1 93 ? 4.538 -1.079 -14.050 1.00 11.72 273 LEU A C 1
ATOM 628 O O . LEU A 1 93 ? 3.762 -1.279 -13.123 1.00 9.66 273 LEU A O 1
ATOM 633 N N . GLU A 1 94 ? 5.855 -1.120 -13.899 1.00 13.38 274 GLU A N 1
ATOM 634 C CA . GLU A 1 94 ? 6.434 -1.373 -12.584 1.00 13.05 274 GLU A CA 1
ATOM 635 C C . GLU A 1 94 ? 6.563 -0.086 -11.790 1.00 11.71 274 GLU A C 1
ATOM 636 O O . GLU A 1 94 ? 7.081 0.923 -12.277 1.00 10.58 274 GLU A O 1
ATOM 642 N N . ILE A 1 95 ? 6.073 -0.134 -10.561 1.00 13.13 275 ILE A N 1
ATOM 643 C CA . ILE A 1 95 ? 6.250 0.948 -9.615 1.00 10.69 275 ILE A CA 1
ATOM 644 C C . ILE A 1 95 ? 7.370 0.541 -8.647 1.00 15.87 275 ILE A C 1
ATOM 645 O O . ILE A 1 95 ? 7.353 -0.572 -8.110 1.00 12.60 275 ILE A O 1
ATOM 650 N N . ARG A 1 96 ? 8.341 1.430 -8.433 1.00 12.34 276 ARG A N 1
ATOM 651 C CA . ARG A 1 96 ? 9.423 1.169 -7.489 1.00 13.46 276 ARG A CA 1
ATOM 652 C C . ARG A 1 96 ? 9.505 2.307 -6.500 1.00 9.97 276 ARG A C 1
ATOM 653 O O . ARG A 1 96 ? 10.104 3.349 -6.796 1.00 8.07 276 ARG A O 1
ATOM 661 N N . VAL A 1 97 ? 8.889 2.126 -5.335 1.00 9.79 277 VAL A N 1
ATOM 662 C CA . VAL A 1 97 ? 8.936 3.168 -4.312 1.00 10.34 277 VAL A CA 1
ATOM 663 C C . VAL A 1 97 ? 10.382 3.306 -3.823 1.00 14.90 277 VAL A C 1
ATOM 664 O O . VAL A 1 97 ? 11.040 2.307 -3.528 1.00 14.23 277 VAL A O 1
ATOM 668 N N . GLN A 1 98 ? 10.878 4.543 -3.780 1.00 12.71 278 GLN A N 1
ATOM 669 C CA . GLN A 1 98 ? 12.278 4.810 -3.477 1.00 11.24 278 GLN A CA 1
ATOM 670 C C . GLN A 1 98 ? 12.488 4.976 -1.969 1.00 10.86 278 GLN A C 1
ATOM 671 O O . GLN A 1 98 ? 11.781 5.752 -1.322 1.00 12.80 278 GLN A O 1
ATOM 677 N N . GLY A 1 99 ? 13.460 4.250 -1.419 1.00 19.28 279 GLY A N 1
ATOM 678 C CA . GLY A 1 99 ? 13.694 4.238 0.016 1.00 12.64 279 GLY A CA 1
ATOM 679 C C . GLY A 1 99 ? 12.737 3.261 0.676 1.00 26.44 279 GLY A C 1
ATOM 680 O O . GLY A 1 99 ? 12.486 3.336 1.876 1.00 33.77 279 GLY A O 1
#

Radius of gyration: 12.63 Å; Cα contacts (8 Å, |Δi|>4): 224; chains: 1; bounding box: 35×22×32 Å

Sequence (85 aa):
FPAPILRAVPSAEPQAGSPMTLLSCQQTRLLFSFYKDGRIVQSRGLSSEFQIPTASEDHSGSYWCEAATEDNQVWKQSPQLEIRVQG

CATH classification: 2.60.40.10

GO terms:
  GO:0005737 cytoplasm (C, IDA)
  GO:0005737 cytoplasm (C, EXP)

B-factor: mean 20.09, std 12.53, range [5.06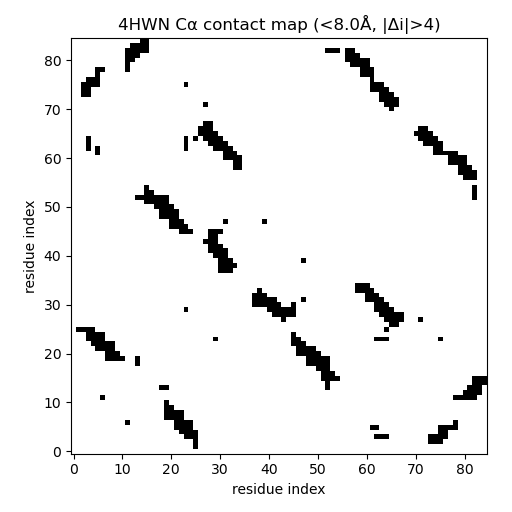, 85.55]

Foldseek 3Di:
DDAWAWAKVVHLAAAAQAKIKIFGHDVKWKWKDFPHHTPGDTDNGRIDIDHGHDQVPFGKMKMWIADPVRPDIHIHDIDTRHYHD

Solvent-accessible surface area: 4942 Å² total; per-residue (Å²): 121,94,52,1,107,11,112,15,64,110,46,21,79,6,117,54,48,34,89,6,37,0,10,2,76,77,165,44,20,20,3,0,36,34,84,50,183,95,51,53,82,82,24,138,58,37,76,24,135,3,97,84,2,41,139,104,43,42,16,31,2,62,0,7,0,0,21,124,96,80,149,50,118,80,62,12,95,108,44,78,1,94,20,61,94

Secondary structure (DSSP, 8-state):
-PPPEEEEES-SSPBTT--EEEEEE---EEEEEETTEEEEEEES--EEEESS--GGG-EEEEEEEE-TTSSSEEEPPPEEE--B-

Nearest PDB structures (foldseek):
  4hwn-assembly1_A  TM=1.012E+00  e=2.047E-15  Homo sapiens
  3rjd-assembly1_A  TM=9.513E-01  e=3.692E-08  Homo sapiens
  4zne-assembly1_A  TM=9.496E-01  e=5.960E-08  Homo sapiens
  4w4o-assembly1_C  TM=9.385E-01  e=1.015E-07  Homo sapiens
  5k6w-assembly1_B  TM=8.578E-01  e=1.630E-03  Mus musculus

Organism: Homo sapiens (NCBI:txid9606)

InterPro domains:
  IPR003599 Immunoglobulin domain subtype [SM00409] (84-166)
  IPR003599 Immunoglobulin domain subtype [SM00409] (177-259)
  IPR007110 Immunoglobulin-like domain [PS50835] (70-143)
  IPR007110 Immunoglobulin-like domain [PS50835] (170-257)
  IPR013783 Immunoglobulin-like fold [G3DSA:2.60.40.10] (77-167)
  IPR013783 Immunoglobulin-like fold [G3DSA:2.60.40.10] (168-267)
  IPR036179 Immunoglobulin-like domain superfamily [SSF48726] (78-166)
  IPR036179 Immunoglobulin-like domain superfamily [SSF48726] (169-261)
  IPR050488 Immunoglobulin Fc region receptor [PTHR11481] (62-268)